Protein AF-A0A218XLY8-F1 (afdb_monomer)

Sequence (106 aa):
MQTEHGDLYDCVDFYEQPAFDYPLLQNHAFRYEVAVVRTKFSGNKKYDGGGMNITIEGPKAKFSQYSMGQMKVLNGPDYIQVGWMVNPTLYGDNRARFFVYHKASH

Foldseek 3Di:
DADPVGDDDDDDDPVPDPVCVDPVCVPDPPDDDDDDDDDPPDPPDDDPDDDDDDDDPLDQDDQVDKDWDWDWDDDPVWIKIWTWMQHCNVPVDSGIDIDIDIDDDD

InterPro domains:
  IPR004314 Neprosin [PF03080] (64-104)
  IPR004314 Neprosin [PS52045] (27-106)
  IPR025521 Neprosin activation peptide [PF14365] (2-40)
  IPR053168 Glutamic endopeptidase [PTHR31589] (2-102)

pLDDT: mean 71.92, std 15.73, range [43.72, 95.06]

Structure (mmCIF, N/CA/C/O backb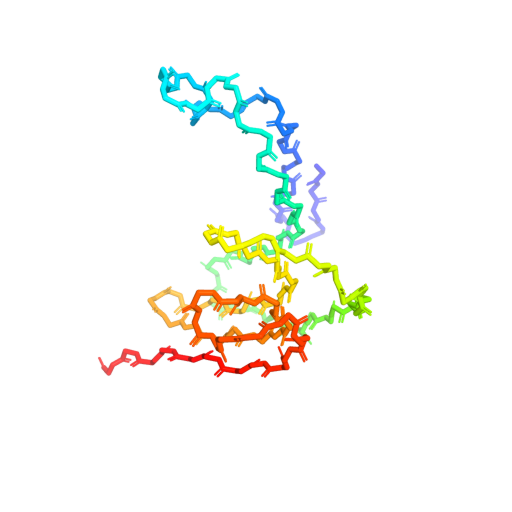one):
data_AF-A0A218XLY8-F1
#
_entry.id   AF-A0A218XLY8-F1
#
loop_
_atom_site.group_PDB
_atom_site.id
_atom_site.type_symbol
_atom_site.label_atom_id
_atom_site.label_alt_id
_atom_site.label_comp_id
_atom_site.label_asym_id
_atom_site.label_entity_id
_atom_site.label_seq_id
_atom_site.pdbx_PDB_ins_code
_atom_site.Cartn_x
_atom_site.Cartn_y
_atom_site.Cartn_z
_atom_site.occupancy
_atom_site.B_iso_or_equiv
_atom_site.auth_seq_id
_atom_site.auth_comp_id
_atom_site.auth_asym_id
_atom_site.auth_atom_id
_atom_site.pdbx_PDB_model_num
ATOM 1 N N . MET A 1 1 ? -7.107 21.145 12.031 1.00 45.28 1 MET A N 1
ATOM 2 C CA . MET A 1 1 ? -8.579 21.327 11.922 1.00 45.28 1 MET A CA 1
ATOM 3 C C . MET A 1 1 ? -9.266 20.293 12.814 1.00 45.28 1 MET A C 1
ATOM 5 O O . MET A 1 1 ? -8.723 19.210 12.965 1.00 45.28 1 MET A O 1
ATOM 9 N N . GLN A 1 2 ? -10.398 20.584 13.457 1.00 43.72 2 GLN A N 1
ATOM 10 C CA . GLN A 1 2 ? -11.063 19.632 14.363 1.00 43.72 2 GLN A CA 1
ATOM 11 C C . GLN A 1 2 ? -12.524 19.456 13.935 1.00 43.72 2 GLN A C 1
ATOM 13 O O . GLN A 1 2 ? -13.179 20.439 13.604 1.00 43.72 2 GLN A O 1
ATOM 18 N N . THR A 1 3 ? -13.006 18.214 13.871 1.00 54.00 3 THR A N 1
ATOM 19 C CA . THR A 1 3 ? -14.400 17.916 13.475 1.00 54.00 3 THR A CA 1
ATOM 20 C C . THR A 1 3 ? -15.381 18.075 14.630 1.00 54.00 3 THR A C 1
ATOM 22 O O . THR A 1 3 ? -14.986 18.082 15.794 1.00 54.00 3 THR A O 1
ATOM 25 N N . GLU A 1 4 ? -16.675 18.107 14.302 1.00 59.88 4 GLU A N 1
ATOM 26 C CA . GLU A 1 4 ? -17.812 18.169 15.237 1.00 59.88 4 GLU A CA 1
ATOM 27 C C . GLU A 1 4 ? -17.813 17.034 16.282 1.00 59.88 4 GLU A C 1
ATOM 29 O O . GLU A 1 4 ? -18.391 17.162 17.358 1.00 59.88 4 GLU A O 1
ATOM 34 N N . HIS A 1 5 ? -17.101 15.934 16.010 1.00 66.44 5 HIS A N 1
ATOM 35 C CA . HIS A 1 5 ? -16.926 14.795 16.920 1.00 66.44 5 HIS A CA 1
ATOM 36 C C . HIS A 1 5 ? -15.597 14.823 17.700 1.00 66.44 5 HIS A C 1
ATOM 38 O O . HIS A 1 5 ? -15.195 13.822 18.308 1.00 66.44 5 HIS A O 1
ATOM 44 N N . GLY A 1 6 ? -14.894 15.958 17.674 1.00 57.22 6 GLY A N 1
ATOM 45 C CA . GLY A 1 6 ? -13.655 16.208 18.407 1.00 57.22 6 GLY A CA 1
ATOM 46 C C . GLY A 1 6 ? -12.424 15.500 17.840 1.00 57.22 6 GLY A C 1
ATOM 47 O O . GLY A 1 6 ? -11.394 15.459 18.517 1.00 57.22 6 GLY A O 1
ATOM 48 N N . ASP A 1 7 ? -12.498 14.900 16.650 1.00 60.09 7 ASP A N 1
ATOM 49 C CA . ASP A 1 7 ? -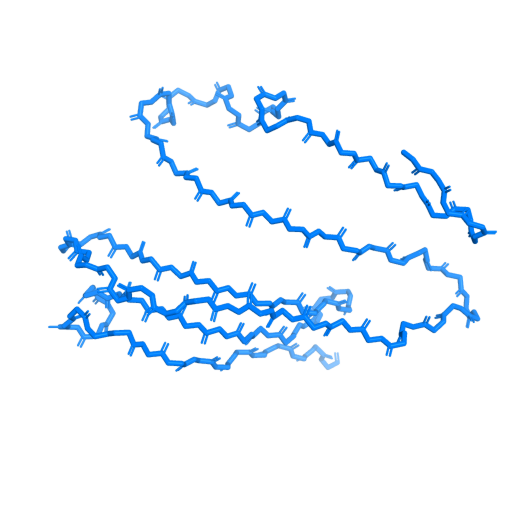11.334 14.291 15.999 1.00 60.09 7 ASP A CA 1
ATOM 50 C C . ASP A 1 7 ? -10.424 15.397 15.449 1.00 60.09 7 ASP A C 1
ATOM 52 O O . ASP A 1 7 ? -10.881 16.289 14.728 1.00 60.09 7 ASP A O 1
ATOM 56 N N . LEU A 1 8 ? -9.151 15.363 15.857 1.00 54.12 8 LEU A N 1
ATOM 57 C CA . LEU A 1 8 ? -8.129 16.333 15.477 1.00 54.12 8 LEU A CA 1
ATOM 58 C C . LEU A 1 8 ? -7.475 15.864 14.176 1.00 54.12 8 LEU A C 1
ATOM 60 O O . LEU A 1 8 ? -6.760 14.864 14.158 1.00 54.12 8 LEU A O 1
ATOM 64 N N . TYR A 1 9 ? -7.736 16.597 13.103 1.00 54.72 9 TYR A N 1
ATOM 65 C CA . TYR A 1 9 ? -7.025 16.482 11.840 1.00 54.72 9 TYR A CA 1
ATOM 66 C C . TYR A 1 9 ? -5.802 17.377 11.948 1.00 54.72 9 TYR A C 1
ATOM 68 O O . TYR A 1 9 ? -5.918 18.607 11.871 1.00 54.72 9 TYR A O 1
ATOM 76 N N . ASP A 1 10 ? -4.655 16.757 12.188 1.00 50.00 10 ASP A N 1
ATOM 77 C CA . ASP A 1 10 ? -3.374 17.430 12.083 1.00 50.00 10 ASP A CA 1
ATOM 78 C C . ASP A 1 10 ? -2.772 17.112 10.716 1.00 50.00 10 ASP A C 1
ATOM 80 O O . ASP A 1 10 ? -2.538 15.948 10.376 1.00 50.00 10 ASP A O 1
ATOM 84 N N . CYS A 1 11 ? -2.611 18.153 9.907 1.00 58.69 11 CYS A N 1
ATOM 85 C CA . CYS A 1 11 ? -1.867 18.072 8.665 1.00 58.69 11 CYS A CA 1
ATOM 86 C C . CYS A 1 11 ? -0.424 18.397 9.035 1.00 58.69 11 CYS A C 1
ATOM 88 O O . CYS A 1 11 ? -0.090 19.566 9.192 1.00 58.69 11 CYS A O 1
ATOM 90 N N . VAL A 1 12 ? 0.412 17.376 9.208 1.00 53.19 12 VAL A N 1
ATOM 91 C CA . VAL A 1 12 ? 1.853 17.596 9.365 1.00 53.19 12 VAL A CA 1
ATOM 92 C C . VAL A 1 12 ? 2.422 17.839 7.977 1.00 53.19 12 VAL A C 1
ATOM 94 O O . VAL A 1 12 ? 2.230 17.006 7.085 1.00 53.19 12 VAL A O 1
ATOM 97 N N . ASP A 1 13 ? 3.082 18.982 7.794 1.00 44.53 13 ASP A N 1
ATOM 98 C CA . ASP A 1 13 ? 3.781 19.273 6.550 1.00 44.53 13 ASP A CA 1
ATOM 99 C C . ASP A 1 13 ? 4.841 18.190 6.317 1.00 44.53 13 ASP A C 1
ATOM 101 O O . ASP A 1 13 ? 5.548 17.756 7.231 1.00 44.53 13 ASP A O 1
ATOM 105 N N . PHE A 1 14 ? 4.909 17.698 5.085 1.00 44.78 14 PHE A N 1
ATOM 106 C CA . PHE A 1 14 ? 5.727 16.549 4.720 1.00 44.78 14 PHE A CA 1
ATOM 107 C C . PHE A 1 14 ? 7.205 16.770 5.064 1.00 44.78 14 PHE A C 1
ATOM 109 O O . PHE A 1 14 ? 7.896 15.813 5.386 1.00 44.78 14 PHE A O 1
ATOM 116 N N . TYR A 1 15 ? 7.685 18.014 5.048 1.00 46.44 15 TYR A N 1
ATOM 117 C CA . TYR A 1 15 ? 9.084 18.345 5.322 1.00 46.44 15 TYR A CA 1
ATOM 118 C C . TYR A 1 15 ? 9.469 18.337 6.808 1.00 46.44 15 TYR A C 1
ATOM 120 O O . TYR A 1 15 ? 10.654 18.414 7.117 1.00 46.44 15 TYR A O 1
ATOM 128 N N . GLU A 1 16 ? 8.509 18.222 7.729 1.00 54.25 16 GLU A N 1
ATOM 129 C CA . GLU A 1 16 ? 8.751 18.414 9.167 1.00 54.25 16 GLU A CA 1
ATOM 130 C C . GLU A 1 16 ? 8.749 17.105 9.981 1.00 54.25 16 GLU A C 1
ATOM 132 O O . GLU A 1 16 ? 8.556 17.113 11.197 1.00 54.25 16 GLU A O 1
ATOM 137 N N . GLN A 1 17 ? 8.972 15.948 9.342 1.00 49.31 17 GLN A N 1
ATOM 138 C CA . GLN A 1 17 ? 9.005 14.658 10.046 1.00 49.31 17 GLN A CA 1
ATOM 139 C C . GLN A 1 17 ? 10.434 14.238 10.481 1.00 49.31 17 GLN A C 1
ATOM 141 O O . GLN A 1 17 ? 11.348 14.237 9.658 1.00 49.31 17 GLN A O 1
ATOM 146 N N . PRO A 1 18 ? 10.643 13.729 11.716 1.00 46.28 18 PRO A N 1
ATOM 147 C CA . PRO A 1 18 ? 11.973 13.341 12.225 1.00 46.28 18 PRO A CA 1
ATOM 148 C C . PRO A 1 18 ? 12.624 12.144 11.506 1.00 46.28 18 PRO A C 1
ATOM 150 O O . PRO A 1 18 ? 13.800 11.847 11.695 1.00 46.28 18 PRO A O 1
ATOM 153 N N . ALA A 1 19 ? 11.863 11.417 10.682 1.00 45.56 19 ALA A N 1
ATOM 154 C CA . ALA A 1 19 ? 12.381 10.309 9.880 1.00 45.56 19 ALA A CA 1
ATOM 155 C C . ALA A 1 19 ? 13.355 10.771 8.774 1.00 45.56 19 ALA A C 1
ATOM 157 O O . ALA A 1 19 ? 14.099 9.948 8.238 1.00 45.56 19 ALA A O 1
ATOM 158 N N . PHE A 1 20 ? 13.370 12.072 8.452 1.00 47.94 20 PHE A N 1
ATOM 159 C CA . PHE A 1 20 ? 14.232 12.678 7.433 1.00 47.94 20 PHE A CA 1
ATOM 160 C C . PHE A 1 20 ? 15.653 13.016 7.918 1.00 47.94 20 PHE A C 1
ATOM 162 O O . PHE A 1 20 ? 16.503 13.345 7.094 1.00 47.94 20 PHE A O 1
ATOM 169 N N . ASP A 1 21 ? 15.963 12.833 9.205 1.00 55.47 21 ASP A N 1
ATOM 170 C CA . ASP A 1 21 ? 17.310 13.072 9.752 1.00 55.47 21 ASP A CA 1
ATOM 171 C C . ASP A 1 21 ? 18.290 11.899 9.518 1.00 55.47 21 ASP A C 1
ATOM 173 O O . ASP A 1 21 ? 19.448 11.942 9.943 1.00 55.47 21 ASP A O 1
ATOM 177 N N . TYR A 1 22 ? 17.863 10.824 8.839 1.00 48.84 22 TYR A N 1
ATOM 178 C CA . TYR A 1 22 ? 18.691 9.628 8.658 1.00 48.84 22 TYR A CA 1
ATOM 179 C C . TYR A 1 22 ? 19.695 9.774 7.487 1.00 48.84 22 TYR A C 1
ATOM 181 O O . TYR A 1 22 ? 19.274 9.978 6.343 1.00 48.84 22 TYR A O 1
ATOM 189 N N . PRO A 1 23 ? 21.017 9.584 7.702 1.00 56.66 23 PRO A N 1
ATOM 190 C CA . PRO A 1 23 ? 22.070 9.901 6.720 1.00 56.66 23 PRO A CA 1
ATOM 191 C C . PRO A 1 23 ? 21.947 9.197 5.361 1.00 56.66 23 PR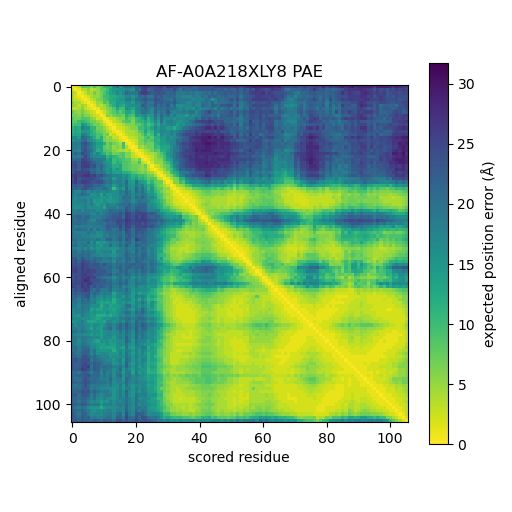O A C 1
ATOM 193 O O . PRO A 1 23 ? 22.411 9.709 4.346 1.00 56.66 23 PRO A O 1
ATOM 196 N N . LEU A 1 24 ? 21.313 8.021 5.327 1.00 54.41 24 LEU A N 1
ATOM 197 C CA . LEU A 1 24 ? 21.141 7.211 4.114 1.00 54.41 24 LEU A CA 1
ATOM 198 C C . LEU A 1 24 ? 19.947 7.640 3.240 1.00 54.41 24 LEU A C 1
ATOM 200 O O . LEU A 1 24 ? 19.809 7.143 2.125 1.00 54.41 24 LEU A O 1
ATOM 204 N N . LEU A 1 25 ? 19.088 8.544 3.725 1.00 54.59 25 LEU A N 1
ATOM 205 C CA . LEU A 1 25 ? 17.871 8.993 3.034 1.00 54.59 25 LEU A CA 1
ATOM 206 C C . LEU A 1 25 ? 17.973 10.418 2.471 1.00 54.59 25 LEU A C 1
ATOM 208 O O . LEU A 1 25 ? 17.061 10.859 1.779 1.00 54.59 25 LEU A O 1
ATOM 212 N N . GLN A 1 26 ? 19.096 11.111 2.684 1.00 53.28 26 GLN A N 1
ATOM 213 C CA . GLN A 1 26 ? 19.259 12.529 2.334 1.00 53.28 26 GLN A CA 1
ATOM 214 C C . GLN A 1 26 ? 19.122 12.842 0.831 1.00 53.28 26 GLN A C 1
ATOM 216 O O . GLN A 1 26 ? 18.842 13.980 0.473 1.00 53.28 26 GLN A O 1
ATOM 221 N N . ASN A 1 27 ? 19.281 11.846 -0.052 1.00 51.38 27 ASN A N 1
ATOM 222 C CA . ASN A 1 27 ? 19.304 12.039 -1.511 1.00 51.38 27 ASN A CA 1
ATOM 223 C C . ASN A 1 27 ? 18.276 11.195 -2.284 1.00 51.38 27 ASN A C 1
ATOM 225 O O . ASN A 1 27 ? 18.318 11.152 -3.514 1.00 51.38 27 ASN A O 1
ATOM 229 N N . HIS A 1 28 ? 17.362 10.503 -1.596 1.00 51.41 28 HIS A N 1
ATOM 230 C CA . HIS A 1 28 ? 16.359 9.667 -2.251 1.00 51.41 28 HIS A CA 1
ATOM 231 C C . HIS A 1 28 ? 14.957 10.273 -2.116 1.00 51.41 28 HIS A C 1
ATOM 233 O O . HIS A 1 28 ? 14.316 10.167 -1.075 1.00 51.41 28 HIS A O 1
ATOM 239 N N . ALA A 1 29 ? 14.426 10.841 -3.202 1.00 46.22 29 ALA A N 1
ATOM 240 C CA . ALA A 1 29 ? 13.063 11.369 -3.245 1.00 46.22 29 ALA A CA 1
ATOM 241 C C . ALA A 1 29 ? 12.021 10.234 -3.364 1.00 46.22 29 ALA A C 1
ATOM 243 O O . ALA A 1 29 ? 11.486 9.970 -4.439 1.00 46.22 29 ALA A O 1
ATOM 244 N N . PHE A 1 30 ? 11.736 9.525 -2.266 1.00 49.28 30 PHE A N 1
ATOM 245 C CA . PHE A 1 30 ? 10.539 8.682 -2.172 1.00 49.28 30 PHE A CA 1
ATOM 246 C C . PHE A 1 30 ? 9.347 9.560 -1.775 1.00 49.28 30 PHE A C 1
ATOM 248 O O . PHE A 1 30 ? 9.200 9.932 -0.615 1.00 49.28 30 PHE A O 1
ATOM 255 N N . ARG A 1 31 ? 8.489 9.902 -2.738 1.00 47.25 31 ARG A N 1
ATOM 256 C CA . ARG A 1 31 ? 7.257 10.662 -2.493 1.00 47.25 31 ARG A CA 1
ATOM 257 C C . ARG A 1 31 ? 6.086 9.689 -2.336 1.00 47.25 31 ARG A C 1
ATOM 259 O O . ARG A 1 31 ? 5.572 9.185 -3.328 1.00 47.25 31 ARG A O 1
ATOM 266 N N . TYR A 1 32 ? 5.700 9.399 -1.093 1.00 52.69 32 TYR A N 1
ATOM 267 C CA . TYR A 1 32 ? 4.435 8.738 -0.761 1.00 52.69 32 TYR A CA 1
ATOM 268 C C . TYR A 1 32 ? 3.473 9.792 -0.227 1.00 52.69 32 TYR A C 1
ATOM 270 O O . TYR A 1 32 ? 3.687 10.338 0.852 1.00 52.69 32 TYR A O 1
ATOM 278 N N . GLU A 1 33 ? 2.419 10.078 -0.981 1.00 63.31 33 GLU A N 1
ATOM 279 C CA . GLU A 1 33 ? 1.348 10.960 -0.526 1.00 63.31 33 GLU A CA 1
ATOM 280 C C . GLU A 1 33 ? 0.238 10.111 0.086 1.00 63.31 33 GLU A C 1
ATOM 282 O O . GLU A 1 33 ? -0.234 9.152 -0.528 1.00 63.31 33 GLU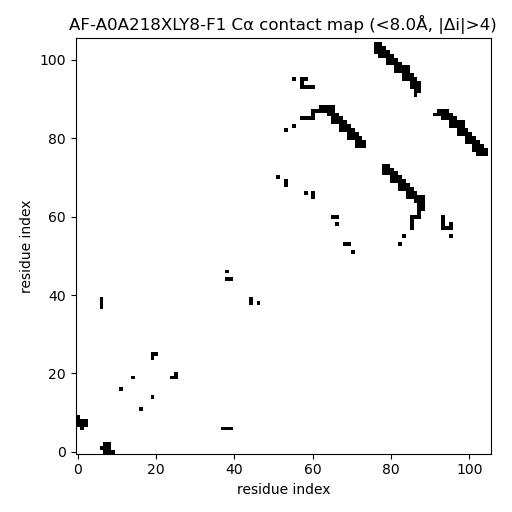 A O 1
ATOM 287 N N . VAL A 1 34 ? -0.153 10.434 1.319 1.00 68.62 34 VAL A N 1
ATOM 288 C CA . VAL A 1 34 ? -1.189 9.697 2.045 1.00 68.62 34 VAL A CA 1
ATOM 289 C C . VAL A 1 34 ? -2.195 10.663 2.655 1.00 68.62 34 VAL A C 1
ATOM 291 O O . VAL A 1 34 ? -1.830 11.616 3.336 1.00 68.62 34 VAL A O 1
ATOM 294 N N . ALA A 1 35 ? -3.476 10.383 2.443 1.00 76.25 35 ALA A N 1
ATOM 295 C CA . ALA A 1 35 ? -4.562 10.967 3.216 1.00 76.25 35 ALA A CA 1
ATOM 296 C C . ALA A 1 35 ? -5.022 9.922 4.238 1.00 76.25 35 ALA A C 1
ATOM 298 O O . ALA A 1 35 ? -5.323 8.784 3.873 1.00 76.25 35 ALA A O 1
ATOM 299 N N . VAL A 1 36 ? -5.041 10.286 5.523 1.00 80.94 36 VAL A N 1
ATOM 300 C CA . VAL A 1 36 ? -5.341 9.351 6.616 1.00 80.94 36 VAL A CA 1
ATOM 301 C C . VAL A 1 36 ? -6.492 9.885 7.456 1.00 80.94 36 VAL A C 1
ATOM 303 O O . VAL A 1 36 ? -6.427 10.992 7.980 1.00 80.94 36 VAL A O 1
ATOM 306 N N . VAL A 1 37 ? -7.517 9.055 7.641 1.00 80.81 37 VAL A N 1
ATOM 307 C CA . VAL A 1 37 ? -8.582 9.281 8.624 1.00 80.81 37 VAL A CA 1
ATOM 308 C C . VAL A 1 37 ? -8.345 8.347 9.806 1.00 80.81 37 VAL A C 1
ATOM 310 O O . VAL A 1 37 ? -8.119 7.151 9.623 1.00 80.81 37 VAL A O 1
ATOM 313 N N . ARG A 1 38 ? -8.382 8.892 11.026 1.00 81.00 38 ARG A N 1
ATOM 314 C CA . ARG A 1 38 ? -8.272 8.123 12.272 1.00 81.00 38 ARG A CA 1
ATOM 315 C C . ARG A 1 38 ? -9.472 8.418 13.156 1.00 81.00 38 ARG A C 1
ATOM 317 O O . ARG A 1 38 ? -9.759 9.574 13.448 1.00 81.00 38 ARG A O 1
ATOM 324 N N . THR A 1 39 ? -10.144 7.372 13.613 1.00 76.81 39 THR A N 1
ATOM 325 C CA . THR A 1 39 ? -11.241 7.480 14.576 1.0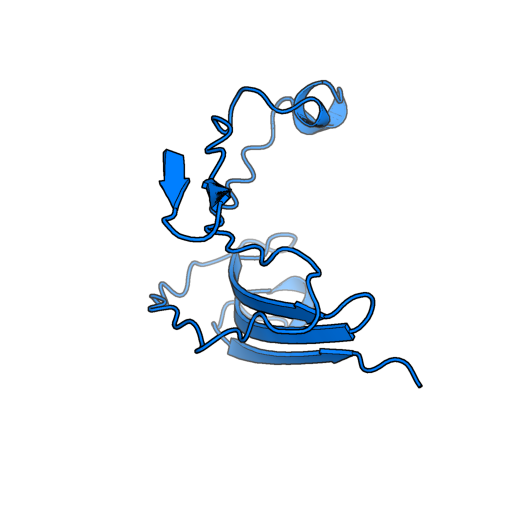0 76.81 39 THR A CA 1
ATOM 326 C C . THR A 1 39 ? -10.707 7.326 15.997 1.00 76.81 39 THR A C 1
ATOM 328 O O . THR A 1 39 ? -9.891 6.440 16.261 1.00 76.81 39 THR A O 1
ATOM 331 N N . LYS A 1 40 ? -11.187 8.140 16.945 1.00 75.31 40 LYS A N 1
ATOM 332 C CA . LYS A 1 40 ? -10.929 7.892 18.373 1.00 75.31 40 LYS A CA 1
ATOM 333 C C . LYS A 1 40 ? -11.547 6.564 18.812 1.00 75.31 40 LYS A C 1
ATOM 335 O O . LYS A 1 40 ? -12.688 6.271 18.461 1.00 75.31 40 LYS A O 1
ATOM 340 N N . PHE A 1 41 ? -10.822 5.816 19.643 1.00 68.12 41 PHE A N 1
ATOM 341 C CA . PHE A 1 41 ? -11.317 4.602 20.291 1.00 68.12 41 PHE A CA 1
ATOM 342 C C . PHE A 1 41 ? -12.325 4.979 21.390 1.00 68.12 41 PHE A C 1
ATOM 344 O O . PHE A 1 41 ? -11.995 5.093 22.566 1.00 68.12 41 PHE A O 1
ATOM 351 N N . SER A 1 42 ? -13.555 5.279 20.987 1.00 71.06 42 SER A N 1
ATOM 352 C CA . SER A 1 42 ? -14.693 5.511 21.873 1.00 71.06 42 SER A CA 1
ATOM 353 C C . SER A 1 42 ? -15.812 4.600 21.392 1.00 71.06 42 SER A C 1
ATOM 355 O O . SER A 1 42 ? -16.144 4.625 20.209 1.00 71.06 42 SER A O 1
ATOM 357 N N . GLY A 1 43 ? -16.352 3.771 22.290 1.00 67.44 43 GLY A N 1
ATOM 358 C CA . GLY A 1 43 ? -17.138 2.570 21.962 1.00 67.44 43 GLY A CA 1
ATOM 359 C C . GLY A 1 43 ? -18.392 2.761 21.100 1.00 67.44 43 GLY A C 1
ATOM 360 O O . GLY A 1 43 ? -18.966 1.770 20.668 1.00 67.44 43 GLY A O 1
ATOM 361 N N . ASN A 1 44 ? -18.791 4.001 20.803 1.00 68.44 44 ASN A N 1
ATOM 362 C CA . ASN A 1 44 ? -19.961 4.316 19.981 1.00 68.44 44 ASN A CA 1
ATOM 363 C C . ASN A 1 44 ? -19.625 4.992 18.638 1.00 68.44 44 ASN A C 1
ATOM 365 O O . ASN A 1 44 ? -20.544 5.340 17.898 1.00 68.44 44 ASN A O 1
ATOM 369 N N . LYS A 1 45 ? -18.344 5.205 18.299 1.00 68.69 45 LYS A N 1
ATOM 370 C CA . LYS A 1 45 ? -17.964 5.796 17.006 1.00 68.69 45 LYS A CA 1
ATOM 371 C C . LYS A 1 45 ? -17.960 4.729 15.913 1.00 68.69 45 LYS A C 1
ATOM 373 O O . LYS A 1 45 ? -17.188 3.776 15.969 1.00 68.69 45 LYS A O 1
ATOM 378 N N . LYS A 1 46 ? -18.818 4.915 14.911 1.00 69.25 46 LYS A N 1
ATOM 379 C CA . LYS A 1 46 ? -18.860 4.100 13.695 1.00 69.25 46 LYS A CA 1
ATOM 380 C C . LYS A 1 46 ? -18.058 4.795 12.599 1.00 69.25 46 LYS A C 1
ATOM 382 O O . LYS A 1 46 ? -18.079 6.016 12.494 1.00 69.25 46 LYS A O 1
ATOM 387 N N . TYR A 1 47 ? -17.323 4.010 11.822 1.00 74.69 47 TYR A N 1
ATOM 388 C CA . TYR A 1 47 ? -16.703 4.476 10.590 1.00 74.69 47 TYR A CA 1
ATOM 389 C C . TYR A 1 47 ? -17.657 4.149 9.443 1.00 74.69 47 TYR A C 1
ATOM 391 O O . TYR A 1 47 ? -17.857 2.976 9.134 1.00 74.69 47 TYR A O 1
ATOM 399 N N . ASP A 1 48 ? -18.253 5.175 8.839 1.00 75.94 48 ASP A N 1
ATOM 400 C CA . ASP A 1 48 ? -19.281 5.001 7.801 1.00 75.94 48 ASP A CA 1
ATOM 401 C C . ASP A 1 48 ? -18.700 4.630 6.426 1.00 75.94 48 ASP A C 1
ATOM 403 O O . ASP A 1 48 ? -19.434 4.317 5.491 1.00 75.94 48 ASP A O 1
ATOM 407 N N . GLY A 1 49 ? -17.371 4.607 6.312 1.00 75.62 49 GLY A N 1
ATOM 408 C CA . GLY A 1 49 ? -16.653 4.185 5.120 1.00 75.62 49 GLY A CA 1
ATOM 409 C C . GLY A 1 49 ? -15.711 5.254 4.582 1.00 75.62 49 GLY A C 1
ATOM 410 O O . GLY A 1 49 ? -15.650 6.390 5.051 1.00 75.62 49 GLY A O 1
ATOM 411 N N . GLY A 1 50 ? -14.950 4.858 3.572 1.00 78.50 50 GLY A N 1
ATOM 412 C CA . GLY A 1 50 ? -14.048 5.723 2.834 1.00 78.50 50 GLY A CA 1
ATOM 413 C C . GLY A 1 50 ? -13.807 5.133 1.459 1.00 78.50 50 GLY A C 1
ATOM 414 O O . GLY A 1 50 ? -13.762 3.913 1.294 1.00 78.50 50 GLY A O 1
ATOM 415 N N . GLY A 1 51 ? -13.696 6.008 0.469 1.00 81.69 51 GLY A N 1
ATOM 416 C CA . GLY A 1 51 ? -13.392 5.644 -0.906 1.00 81.69 51 GLY A CA 1
ATOM 417 C C . GLY A 1 51 ? -12.100 6.307 -1.355 1.00 81.69 51 GLY A C 1
ATOM 418 O O . GLY A 1 51 ? -11.760 7.399 -0.904 1.00 81.69 51 GLY A O 1
ATOM 419 N N . MET A 1 52 ? -11.399 5.648 -2.270 1.00 81.44 52 MET A N 1
ATOM 420 C CA . MET A 1 52 ? -10.238 6.204 -2.951 1.00 81.44 52 MET A CA 1
ATOM 421 C C . MET A 1 52 ? -10.474 6.113 -4.457 1.00 81.44 52 MET A C 1
ATOM 423 O O . MET A 1 52 ? -10.637 5.015 -4.987 1.00 81.44 52 MET A O 1
ATOM 427 N N . ASN A 1 53 ? -10.437 7.255 -5.146 1.00 78.69 53 ASN A N 1
ATOM 428 C CA . ASN A 1 53 ? -10.278 7.281 -6.596 1.00 78.69 53 ASN A CA 1
ATOM 429 C C . ASN A 1 53 ? -8.789 7.246 -6.912 1.00 78.69 53 ASN A C 1
ATOM 431 O O . ASN A 1 53 ? -8.036 8.111 -6.470 1.00 78.69 53 ASN A O 1
ATOM 435 N N . ILE A 1 54 ? -8.372 6.233 -7.661 1.00 75.56 54 ILE A N 1
ATOM 436 C CA . ILE A 1 54 ? -6.970 5.991 -7.967 1.00 75.56 54 ILE A CA 1
ATOM 437 C C . ILE A 1 54 ? -6.755 5.921 -9.471 1.00 75.56 54 ILE A C 1
ATOM 439 O O . ILE A 1 54 ? -7.410 5.147 -10.169 1.00 75.56 54 ILE A O 1
ATOM 443 N N . THR A 1 55 ? -5.807 6.712 -9.964 1.00 74.12 55 THR A N 1
ATOM 444 C CA . THR A 1 55 ? -5.401 6.668 -11.368 1.00 74.12 55 THR A CA 1
ATOM 445 C C . THR A 1 55 ? -4.349 5.586 -11.578 1.00 74.12 55 THR A C 1
ATOM 447 O O . THR A 1 55 ? -3.454 5.406 -10.750 1.00 74.12 55 THR A O 1
ATOM 450 N N . ILE A 1 56 ? -4.460 4.849 -12.683 1.00 70.94 56 ILE A N 1
ATOM 451 C CA . ILE A 1 56 ? -3.524 3.787 -13.062 1.00 70.94 56 ILE A CA 1
ATOM 452 C C . ILE A 1 56 ? -2.628 4.338 -14.163 1.00 70.94 56 ILE A C 1
ATOM 454 O O . ILE A 1 56 ? -2.922 4.206 -15.345 1.00 70.94 56 ILE A O 1
ATOM 458 N N . GLU A 1 57 ? -1.528 4.965 -13.766 1.00 63.84 57 GLU A N 1
ATOM 459 C CA . GLU A 1 57 ? -0.614 5.624 -14.710 1.00 63.84 57 GLU A CA 1
ATOM 460 C C . GLU A 1 57 ? 0.403 4.657 -15.349 1.00 63.84 57 GLU A C 1
ATOM 462 O O . GLU A 1 57 ? 1.193 5.053 -16.200 1.00 63.84 57 GLU A O 1
ATOM 467 N N . GLY A 1 58 ? 0.416 3.376 -14.949 1.00 62.25 58 GLY A N 1
ATOM 468 C CA . GLY A 1 58 ? 1.314 2.347 -15.496 1.00 62.25 58 GLY A CA 1
ATOM 469 C C . GLY A 1 58 ? 2.780 2.786 -15.677 1.00 62.25 58 GLY A C 1
ATOM 470 O O . GLY A 1 58 ? 3.344 2.540 -16.749 1.00 62.25 58 GLY A O 1
ATOM 471 N N . PRO A 1 59 ? 3.413 3.454 -14.690 1.00 63.62 59 PRO A N 1
ATOM 472 C CA . PRO A 1 59 ? 4.748 4.006 -14.873 1.00 63.62 59 PRO A CA 1
ATOM 473 C C . PRO A 1 59 ? 5.769 2.885 -15.092 1.00 63.62 59 PRO A C 1
ATOM 475 O O . PRO A 1 59 ? 5.742 1.862 -14.410 1.00 63.62 59 PRO A O 1
ATOM 478 N N . LYS A 1 60 ? 6.710 3.080 -16.023 1.00 63.31 60 LYS A N 1
ATOM 479 C CA . LYS A 1 60 ? 7.812 2.131 -16.240 1.00 63.31 60 LYS A CA 1
ATOM 480 C C . LYS A 1 60 ? 8.811 2.251 -15.089 1.00 63.31 60 LYS A C 1
ATOM 482 O O . LYS A 1 60 ? 9.624 3.173 -15.069 1.00 63.31 60 LYS A O 1
ATOM 487 N N . ALA A 1 61 ? 8.758 1.321 -14.145 1.00 64.38 61 ALA A N 1
ATOM 488 C CA . ALA A 1 61 ? 9.751 1.210 -13.089 1.00 64.38 61 ALA A CA 1
ATOM 489 C C . ALA A 1 61 ? 11.032 0.553 -13.637 1.00 64.38 61 ALA A C 1
ATOM 491 O O . ALA A 1 61 ? 10.998 -0.339 -14.493 1.00 64.38 61 ALA A O 1
ATOM 492 N N . LYS A 1 62 ? 12.199 0.996 -13.161 1.00 66.88 62 LYS A N 1
ATOM 493 C CA . LYS A 1 62 ? 13.458 0.290 -13.439 1.00 66.88 62 LYS A CA 1
ATOM 494 C C . LYS A 1 62 ? 13.529 -0.985 -12.593 1.00 66.88 62 LYS A C 1
ATOM 496 O O . LYS A 1 62 ? 12.871 -1.093 -11.560 1.00 66.88 62 LYS A O 1
ATOM 501 N N . PHE A 1 63 ? 14.356 -1.943 -13.004 1.00 63.16 63 PHE A N 1
ATOM 502 C CA . PHE A 1 63 ? 14.708 -3.089 -12.157 1.00 63.16 63 PHE A CA 1
ATOM 503 C C . PHE A 1 63 ? 15.264 -2.555 -10.820 1.00 63.16 63 PHE A C 1
ATOM 505 O O . PHE A 1 63 ? 16.098 -1.653 -10.867 1.00 63.16 63 PHE A O 1
ATOM 512 N N . SER A 1 64 ? 14.795 -3.061 -9.666 1.00 68.81 64 SER A N 1
ATOM 513 C CA . SER A 1 64 ? 14.964 -2.523 -8.285 1.00 68.81 64 SER A CA 1
ATOM 514 C C . SER A 1 64 ? 13.996 -1.427 -7.804 1.00 68.81 64 SER A C 1
ATOM 516 O O . SER A 1 64 ? 14.009 -1.105 -6.618 1.00 68.81 64 SER A O 1
ATOM 518 N N . GLN A 1 65 ? 13.114 -0.894 -8.654 1.00 73.25 65 GLN A N 1
ATOM 519 C CA . GLN A 1 65 ? 12.107 0.100 -8.258 1.00 73.25 65 GLN A CA 1
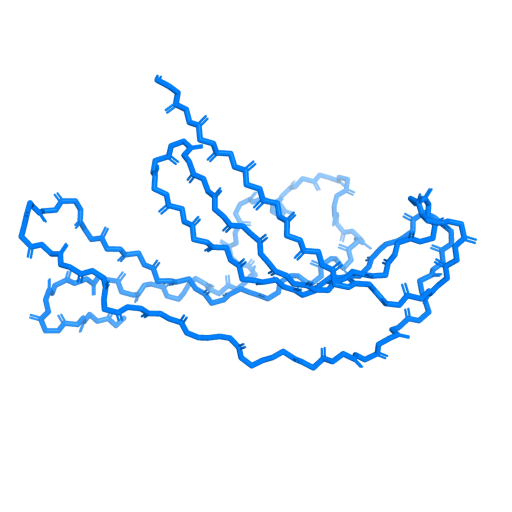ATOM 520 C C . GLN A 1 65 ? 10.694 -0.487 -8.308 1.00 73.25 65 GLN A C 1
ATOM 522 O O . GLN A 1 65 ? 10.430 -1.453 -9.023 1.00 73.25 65 GLN A O 1
ATOM 527 N N . TYR A 1 66 ? 9.765 0.124 -7.575 1.00 77.88 66 TYR A N 1
ATOM 528 C CA . TYR A 1 66 ? 8.341 -0.172 -7.683 1.00 77.88 66 TYR A CA 1
ATOM 529 C C . TYR A 1 66 ? 7.515 1.109 -7.531 1.00 77.88 66 TYR A C 1
ATOM 531 O O . TYR A 1 66 ? 7.972 2.091 -6.948 1.00 77.88 66 TYR A O 1
ATOM 539 N N . SER A 1 67 ? 6.301 1.094 -8.072 1.00 80.25 67 SER A N 1
ATOM 540 C CA . SER A 1 67 ? 5.307 2.157 -7.920 1.00 80.25 67 SER A CA 1
ATOM 541 C C . SER A 1 67 ? 3.981 1.538 -7.502 1.00 80.25 67 SER A C 1
ATOM 543 O O . SER A 1 67 ? 3.653 0.431 -7.932 1.00 80.25 67 SER A O 1
ATOM 545 N N . MET A 1 68 ? 3.240 2.214 -6.632 1.00 83.00 68 MET A N 1
ATOM 546 C CA . MET A 1 68 ? 1.997 1.704 -6.070 1.00 83.00 68 MET A CA 1
ATOM 547 C C . MET A 1 68 ? 1.100 2.861 -5.655 1.00 83.00 68 MET A C 1
ATOM 549 O O . MET A 1 68 ? 1.580 3.850 -5.104 1.00 83.00 68 MET A O 1
ATOM 553 N N . GLY A 1 69 ? -0.204 2.692 -5.838 1.00 84.94 69 GLY A N 1
ATOM 554 C CA . GLY A 1 69 ? -1.199 3.467 -5.110 1.00 84.94 69 GLY A CA 1
ATOM 555 C C . GLY A 1 69 ? -2.176 2.520 -4.421 1.00 84.94 69 GLY A C 1
ATOM 556 O O . GLY A 1 69 ? -2.523 1.466 -4.963 1.00 84.94 69 GLY A O 1
ATOM 557 N N . GLN A 1 70 ? -2.571 2.861 -3.196 1.00 88.94 70 GLN A N 1
ATOM 558 C CA . GLN A 1 70 ? -3.295 1.946 -2.320 1.00 88.94 70 GLN A CA 1
ATOM 559 C C . GLN A 1 70 ? -4.220 2.660 -1.335 1.00 88.94 70 GLN A C 1
ATOM 561 O O . GLN A 1 70 ? -3.916 3.747 -0.853 1.00 88.94 70 GLN A O 1
ATOM 566 N N . MET A 1 71 ? -5.288 1.964 -0.952 1.00 89.00 71 MET A N 1
ATOM 567 C CA . MET A 1 71 ? -6.089 2.256 0.230 1.00 89.00 71 MET A CA 1
ATOM 568 C C . MET A 1 71 ? -5.859 1.150 1.256 1.00 89.00 71 MET A C 1
ATOM 570 O O . MET A 1 71 ? -5.810 -0.034 0.911 1.00 89.00 71 MET A O 1
ATOM 574 N N . LYS A 1 72 ? -5.715 1.533 2.525 1.00 89.31 72 LYS A N 1
ATOM 575 C CA . LYS A 1 72 ? -5.550 0.594 3.634 1.00 89.31 72 LYS A CA 1
ATOM 576 C C . LYS A 1 72 ? -6.511 0.938 4.762 1.00 89.31 72 LYS A C 1
ATOM 578 O O . LYS A 1 72 ? -6.500 2.062 5.251 1.00 89.31 72 LYS A O 1
ATOM 583 N N . VAL A 1 73 ? -7.295 -0.047 5.187 1.00 88.75 73 VAL A N 1
ATOM 584 C CA . VAL A 1 73 ? -8.138 0.024 6.384 1.00 88.75 73 VAL A CA 1
ATOM 585 C C . VAL A 1 73 ? -7.451 -0.778 7.481 1.00 88.75 73 VAL A C 1
ATOM 587 O O . VAL A 1 73 ? -7.036 -1.913 7.246 1.00 88.75 73 VAL A O 1
ATOM 590 N N . LEU A 1 74 ? -7.293 -0.171 8.656 1.00 87.81 74 LEU A N 1
ATOM 591 C CA . LEU A 1 74 ? -6.594 -0.741 9.809 1.00 87.81 74 LEU A CA 1
ATOM 592 C C . LEU A 1 74 ? -7.556 -0.847 10.994 1.00 87.81 74 LEU A C 1
ATOM 594 O O . LEU A 1 74 ? -8.272 0.109 11.285 1.00 87.81 74 LEU A O 1
ATOM 598 N N . ASN A 1 75 ? -7.516 -1.972 11.702 1.00 85.81 75 ASN A N 1
ATOM 599 C CA . ASN A 1 75 ? -8.180 -2.157 12.989 1.00 85.81 75 ASN A CA 1
ATOM 600 C C . ASN A 1 75 ? -7.214 -2.848 13.961 1.00 85.81 75 ASN A C 1
ATOM 602 O O . ASN A 1 75 ? -7.102 -4.071 13.985 1.00 85.81 75 ASN A O 1
ATOM 606 N N . GLY A 1 76 ? -6.455 -2.056 14.722 1.00 85.06 76 GLY A N 1
ATOM 607 C CA . GLY A 1 76 ? -5.382 -2.583 15.567 1.00 85.06 76 GLY A CA 1
ATOM 608 C C . GLY A 1 76 ? -4.325 -3.336 14.736 1.00 85.06 76 GLY A C 1
ATOM 609 O O . GLY A 1 76 ? -3.731 -2.725 13.843 1.00 85.06 76 GLY A O 1
ATOM 610 N N . PRO A 1 77 ? -4.054 -4.627 15.013 1.00 87.75 77 PRO A N 1
ATOM 611 C CA . PRO A 1 77 ? -3.084 -5.426 14.257 1.00 87.75 77 PRO A CA 1
ATOM 612 C C . PRO A 1 77 ? -3.603 -5.902 12.889 1.00 87.75 77 PRO A C 1
ATOM 614 O O . PRO A 1 77 ? -2.809 -6.393 12.074 1.00 87.75 77 PRO A O 1
ATOM 617 N N . ASP A 1 78 ? -4.904 -5.753 12.642 1.00 92.00 78 ASP A N 1
ATOM 618 C CA . ASP A 1 78 ? -5.579 -6.247 11.450 1.00 92.00 78 ASP A CA 1
ATOM 619 C C . ASP A 1 78 ? -5.630 -5.188 10.367 1.00 92.00 78 ASP A C 1
ATOM 621 O O . ASP A 1 78 ? -5.715 -3.983 10.630 1.00 92.00 78 ASP A O 1
ATOM 625 N N . TYR A 1 79 ? 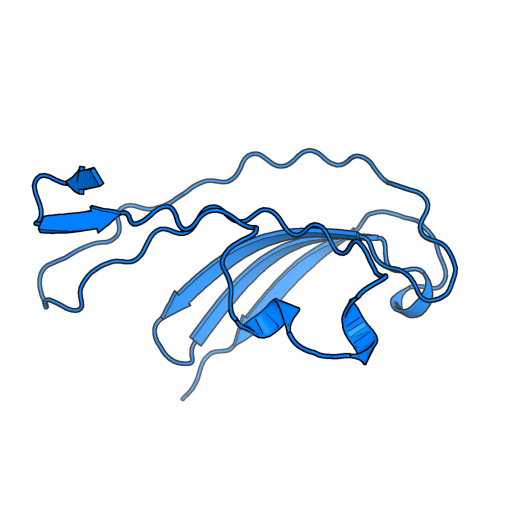-5.594 -5.640 9.118 1.00 92.25 79 TYR A N 1
ATOM 626 C CA . TYR A 1 79 ? -5.746 -4.741 7.992 1.00 92.25 79 TYR A CA 1
ATOM 627 C C . TYR A 1 79 ? -6.299 -5.425 6.755 1.00 92.25 79 TYR A C 1
ATOM 629 O O . TYR A 1 79 ? -6.077 -6.611 6.513 1.00 92.25 79 TYR A O 1
ATOM 637 N N . ILE A 1 80 ? -6.926 -4.607 5.917 1.00 92.38 80 ILE A N 1
ATOM 638 C CA . ILE A 1 80 ? -7.187 -4.904 4.513 1.00 92.38 80 ILE A CA 1
ATOM 639 C C . ILE A 1 80 ? -6.537 -3.791 3.696 1.00 92.38 80 ILE A C 1
ATOM 641 O O . ILE A 1 80 ? -6.651 -2.609 4.025 1.00 92.38 80 ILE A O 1
ATOM 645 N N . GLN A 1 81 ? -5.822 -4.169 2.646 1.00 92.69 81 GLN A N 1
ATOM 646 C CA . GLN A 1 81 ? -5.129 -3.262 1.749 1.00 92.69 81 GLN A CA 1
ATOM 647 C C . GLN A 1 81 ? -5.450 -3.626 0.307 1.00 92.69 81 GLN A C 1
ATOM 649 O O . GLN A 1 81 ? -5.333 -4.785 -0.087 1.00 92.69 81 GLN A O 1
ATOM 654 N N . VAL A 1 82 ? -5.820 -2.623 -0.480 1.00 91.50 82 VAL A N 1
ATOM 655 C CA . VAL A 1 82 ? -6.199 -2.781 -1.885 1.00 91.50 82 VAL A CA 1
ATOM 656 C C . VAL A 1 82 ? -5.556 -1.688 -2.722 1.00 91.50 82 VAL A C 1
ATOM 658 O O . VAL A 1 82 ? -5.346 -0.576 -2.237 1.00 91.50 82 VAL A O 1
ATOM 661 N N . GLY A 1 83 ? -5.241 -1.979 -3.978 1.00 89.94 83 GLY A N 1
ATOM 662 C CA . GLY A 1 83 ? -4.624 -0.989 -4.855 1.00 89.94 83 GLY A CA 1
ATOM 663 C C . GLY A 1 83 ? -4.072 -1.580 -6.138 1.00 89.94 83 GLY A C 1
ATOM 664 O O . GLY 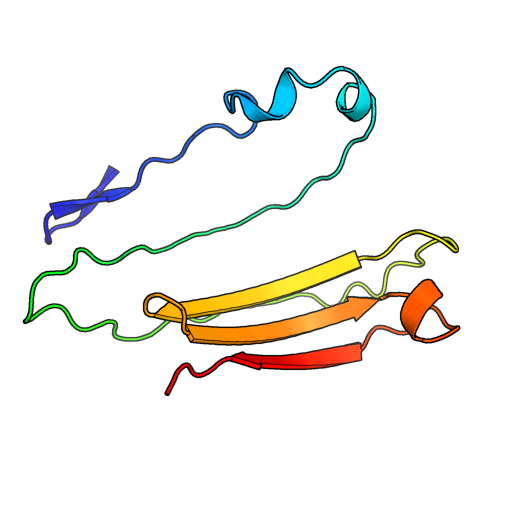A 1 83 ? -4.408 -2.706 -6.510 1.00 89.94 83 GLY A O 1
ATOM 665 N N . TRP A 1 84 ? -3.203 -0.819 -6.799 1.00 88.62 84 TRP A N 1
ATOM 666 C CA . TRP A 1 84 ? -2.409 -1.295 -7.927 1.00 88.62 84 TRP A CA 1
ATOM 667 C C . TRP A 1 84 ? -0.917 -1.123 -7.658 1.00 88.62 84 TRP A C 1
ATOM 669 O O . TRP A 1 84 ? -0.507 -0.233 -6.919 1.00 88.62 84 TRP A O 1
ATOM 679 N N . MET A 1 85 ? -0.101 -1.965 -8.286 1.00 88.19 85 MET A N 1
ATOM 680 C CA . MET A 1 85 ? 1.356 -1.918 -8.202 1.00 88.19 85 MET A CA 1
ATOM 681 C C . MET A 1 85 ? 2.000 -2.210 -9.562 1.00 88.19 85 MET A C 1
ATOM 683 O O . MET A 1 85 ? 1.558 -3.102 -10.285 1.00 88.19 85 MET A O 1
ATOM 687 N N . VAL A 1 86 ? 3.095 -1.514 -9.867 1.00 85.88 86 VAL A N 1
ATOM 688 C CA . VAL A 1 86 ? 4.102 -1.904 -10.863 1.00 85.88 86 VAL A CA 1
ATOM 689 C C . VAL A 1 86 ? 5.368 -2.297 -10.108 1.00 85.88 86 VAL A C 1
ATOM 691 O O . VAL A 1 86 ? 5.956 -1.467 -9.417 1.00 85.88 86 VAL A O 1
ATOM 694 N N . ASN A 1 87 ? 5.783 -3.559 -10.214 1.00 87.00 87 ASN A N 1
ATOM 695 C CA . ASN A 1 87 ? 6.965 -4.073 -9.520 1.00 87.00 87 ASN A CA 1
ATOM 696 C C . ASN A 1 87 ? 7.701 -5.115 -10.384 1.00 87.00 87 ASN A C 1
ATOM 698 O O . ASN A 1 87 ? 7.392 -6.307 -10.305 1.00 87.00 87 ASN A O 1
ATOM 702 N N . PRO A 1 88 ? 8.675 -4.682 -11.204 1.00 85.31 88 PRO A N 1
ATOM 703 C CA . PRO A 1 88 ? 9.456 -5.567 -12.068 1.00 85.31 88 PRO A CA 1
ATOM 704 C C . PRO A 1 88 ? 10.297 -6.585 -11.310 1.00 85.31 88 PRO A C 1
ATOM 706 O O . PRO A 1 88 ? 10.501 -7.686 -11.808 1.00 85.31 88 PRO A O 1
ATOM 709 N N . THR A 1 89 ? 10.748 -6.250 -10.099 1.00 85.12 89 THR A N 1
ATOM 710 C CA . THR A 1 89 ? 11.499 -7.179 -9.245 1.00 85.12 89 THR A CA 1
ATOM 711 C C . THR A 1 89 ? 10.623 -8.350 -8.799 1.00 85.12 89 THR A C 1
ATOM 713 O O . THR A 1 89 ? 11.093 -9.480 -8.739 1.00 85.12 89 THR A O 1
ATOM 716 N N . LEU A 1 90 ? 9.346 -8.088 -8.505 1.00 86.69 90 LEU A N 1
ATOM 717 C CA . LEU A 1 90 ? 8.399 -9.110 -8.060 1.00 86.69 90 LEU A CA 1
ATOM 718 C C . LEU A 1 90 ? 7.798 -9.908 -9.224 1.00 86.69 90 LEU A C 1
ATOM 720 O O . LEU A 1 90 ? 7.641 -11.119 -9.117 1.00 86.69 90 LEU A O 1
ATOM 724 N N . TYR A 1 91 ? 7.436 -9.238 -10.321 1.00 88.44 91 TYR A N 1
ATOM 725 C CA . TYR A 1 91 ? 6.642 -9.846 -11.395 1.00 88.44 91 TYR A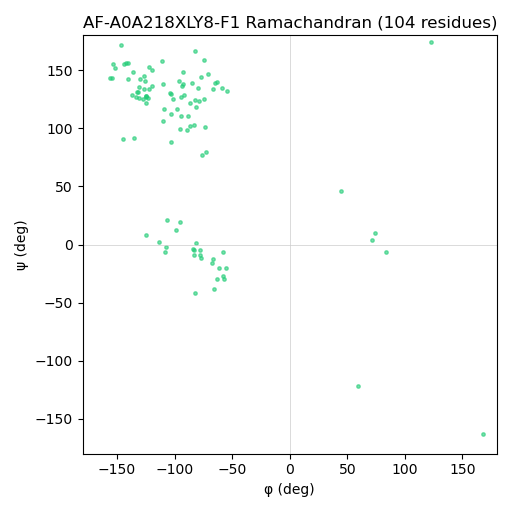 CA 1
ATOM 726 C C . TYR A 1 91 ? 7.410 -10.123 -12.692 1.00 88.44 91 TYR A C 1
ATOM 728 O O . TYR A 1 91 ? 6.839 -10.695 -13.618 1.00 88.44 91 TYR A O 1
ATOM 736 N N . GLY A 1 92 ? 8.666 -9.687 -12.801 1.00 87.88 92 GLY A N 1
ATOM 737 C CA . GLY A 1 92 ? 9.472 -9.831 -14.017 1.00 87.88 92 GLY A CA 1
ATOM 738 C C . GLY A 1 92 ? 9.046 -8.931 -15.184 1.00 87.88 92 GLY A C 1
ATOM 739 O O . GLY A 1 92 ? 9.623 -9.027 -16.264 1.00 87.88 92 GLY A O 1
ATOM 740 N N . ASP A 1 93 ? 8.057 -8.048 -15.001 1.00 86.50 93 ASP A N 1
ATOM 741 C CA . ASP A 1 93 ? 7.612 -7.095 -16.019 1.00 86.50 93 ASP A CA 1
ATOM 742 C C . ASP A 1 93 ? 7.138 -5.757 -15.416 1.00 86.50 93 ASP A C 1
ATOM 744 O O . ASP A 1 93 ? 7.001 -5.596 -14.204 1.00 86.50 93 ASP A O 1
ATOM 748 N N . ASN A 1 94 ? 6.877 -4.782 -16.288 1.00 83.75 94 ASN A N 1
ATOM 749 C CA . ASN A 1 94 ? 6.446 -3.428 -15.931 1.00 83.75 94 ASN A CA 1
ATOM 750 C C . ASN A 1 94 ? 4.919 -3.222 -15.972 1.00 83.75 94 ASN A C 1
ATOM 752 O O . ASN A 1 94 ? 4.449 -2.091 -16.077 1.00 83.75 94 ASN A O 1
ATOM 756 N N . ARG A 1 95 ? 4.115 -4.293 -15.933 1.00 85.12 95 ARG A N 1
ATOM 757 C CA . ARG A 1 95 ? 2.652 -4.162 -15.986 1.00 85.12 95 ARG A CA 1
ATOM 758 C C . ARG A 1 95 ? 2.081 -3.781 -14.623 1.00 85.12 95 ARG A C 1
ATOM 760 O O . ARG A 1 95 ? 2.421 -4.393 -13.607 1.00 85.12 95 ARG A O 1
ATOM 767 N N . ALA A 1 96 ? 1.167 -2.813 -14.621 1.00 85.81 96 ALA A N 1
ATOM 768 C CA . ALA A 1 96 ? 0.364 -2.499 -13.447 1.00 85.81 96 ALA A CA 1
ATOM 769 C C . ALA A 1 96 ? -0.576 -3.671 -13.136 1.00 85.81 96 ALA A C 1
ATOM 771 O O . ALA A 1 96 ? -1.210 -4.226 -14.034 1.00 85.81 96 ALA A O 1
ATOM 772 N N . ARG A 1 97 ? -0.649 -4.058 -11.864 1.00 88.38 97 ARG A N 1
ATOM 773 C CA . ARG A 1 97 ? -1.497 -5.149 -11.376 1.00 88.38 97 ARG A CA 1
ATOM 774 C C . ARG A 1 97 ? -2.294 -4.693 -10.178 1.00 88.38 97 ARG A C 1
ATOM 776 O O . ARG A 1 97 ? -1.726 -4.089 -9.271 1.00 88.38 97 ARG A O 1
ATOM 783 N N . PHE A 1 98 ? -3.575 -5.036 -10.159 1.00 90.88 98 PHE A N 1
ATOM 784 C CA . PHE A 1 98 ? -4.381 -4.910 -8.955 1.00 90.88 98 PHE A CA 1
ATOM 785 C C . PHE A 1 98 ? -3.971 -5.954 -7.922 1.00 90.88 98 PHE A C 1
ATOM 787 O O . PHE A 1 98 ? -3.592 -7.071 -8.277 1.00 90.88 98 PHE A O 1
ATOM 794 N N . PHE A 1 99 ? -4.072 -5.593 -6.649 1.00 89.62 99 PHE A N 1
ATOM 795 C CA . PHE A 1 99 ? -3.823 -6.507 -5.545 1.00 89.62 99 PHE A CA 1
ATOM 796 C C . PHE A 1 99 ? -4.816 -6.287 -4.404 1.00 89.62 99 PHE A C 1
ATOM 798 O O . PHE A 1 99 ? -5.361 -5.195 -4.218 1.00 89.62 99 PHE A O 1
ATOM 805 N N . VAL A 1 100 ? -4.987 -7.346 -3.613 1.00 94.19 100 VAL A N 1
ATOM 806 C CA . VAL A 1 100 ? -5.663 -7.335 -2.318 1.00 94.19 100 VAL A CA 1
ATOM 807 C C . VAL A 1 100 ? -4.783 -8.104 -1.341 1.00 94.19 100 VAL A C 1
ATOM 809 O O . VAL A 1 100 ? -4.415 -9.245 -1.607 1.00 94.19 100 VAL A O 1
ATOM 812 N N . TYR A 1 101 ? -4.456 -7.484 -0.211 1.00 92.94 101 TYR A N 1
ATOM 813 C CA . TYR A 1 101 ? -3.759 -8.118 0.902 1.00 92.94 101 TYR A CA 1
ATOM 814 C C . TYR A 1 101 ? -4.546 -7.915 2.186 1.00 92.94 101 TYR A C 1
ATOM 816 O O . TYR A 1 101 ? -5.143 -6.860 2.398 1.00 92.94 101 TYR A O 1
ATOM 824 N N . HIS A 1 102 ? -4.521 -8.909 3.065 1.00 93.12 102 HIS A N 1
ATOM 825 C CA . HIS A 1 102 ? -5.161 -8.804 4.364 1.00 93.12 102 HIS A CA 1
ATOM 826 C C . HIS A 1 102 ? -4.360 -9.527 5.440 1.00 93.12 102 HIS A C 1
ATOM 828 O O . HIS A 1 102 ? -3.622 -10.475 5.169 1.00 93.12 102 HIS A O 1
ATOM 834 N N . LYS A 1 103 ? -4.548 -9.081 6.677 1.00 95.06 103 LYS A N 1
ATOM 835 C CA . LYS A 1 103 ? -4.110 -9.770 7.884 1.00 95.06 103 LYS A CA 1
ATOM 836 C C . LYS A 1 103 ? -5.239 -9.695 8.898 1.00 95.06 103 LYS A C 1
ATOM 838 O O . LYS A 1 103 ? -5.738 -8.606 9.167 1.00 95.06 103 LYS A O 1
ATOM 843 N N . ALA A 1 104 ? -5.597 -10.851 9.439 1.00 93.00 104 ALA A N 1
ATOM 844 C CA . ALA A 1 104 ? -6.506 -10.984 10.563 1.00 93.00 104 ALA A CA 1
ATOM 845 C C . ALA A 1 104 ? -5.773 -11.751 11.664 1.00 93.00 104 ALA A C 1
ATOM 847 O O . ALA A 1 104 ? -5.197 -12.812 11.415 1.00 93.00 104 ALA A O 1
ATOM 848 N N . SER A 1 105 ? -5.735 -11.164 12.845 1.00 85.88 105 SER A N 1
ATOM 849 C CA . SER A 1 105 ? -5.129 -11.708 14.047 1.00 85.88 105 SER A CA 1
ATOM 850 C C . SER A 1 105 ? -6.228 -12.456 14.792 1.00 85.88 105 SER A C 1
ATOM 852 O O . SER A 1 105 ? -7.329 -11.934 14.950 1.00 85.88 105 SER A O 1
ATOM 854 N N . HIS A 1 106 ? -5.943 -13.703 15.156 1.00 65.69 106 HIS A N 1
ATOM 855 C CA . HIS A 1 106 ? -6.877 -14.589 15.846 1.00 65.69 106 HIS A CA 1
ATOM 856 C C . HIS A 1 106 ? -6.961 -14.286 17.343 1.00 65.69 106 HIS A C 1
ATOM 858 O O . HIS A 1 106 ? -5.939 -13.814 17.897 1.00 65.69 106 HIS A O 1
#

Secondary structure (DSSP, 8-state):
-B-TT--B-----GGG-GGGG-TTSTT---------------TT----------------PPTT--EEEEEEEEETTEEEEEEEEE-HHHHSS---EEEEEEE---

Organism: Punica granatum (NCBI:txid22663)

Solvent-accessible surface area (backbone atoms only — not comparable to full-atom values): 7333 Å² total; per-residue (Å²): 96,70,47,101,84,69,44,74,49,77,84,75,62,84,88,77,50,82,80,68,78,42,86,91,52,77,84,60,91,79,84,81,89,80,90,83,88,78,81,73,100,46,100,83,70,77,82,96,75,85,85,80,91,78,85,85,79,59,60,81,51,53,84,88,38,67,49,72,55,74,52,72,52,74,61,87,93,20,36,44,35,38,39,40,34,22,33,29,70,82,68,76,40,51,61,63,40,78,51,77,48,74,45,82,78,132

Nearest PDB structures (foldseek):
  8ond-assembly2_B  TM=4.327E-01  e=3.793E-01  Bdellovibrio bacteriovorus HD100
  3tt0-assembly2_B  TM=4.091E-01  e=8.911E+00  Homo sapiens
  8x2j-assembly1_B  TM=2.417E-01  e=8.911E+00  Chloroflexus aurantiacus J-10-fl

Radius of gyration: 17.21 Å; Cα contacts (8 Å, |Δi|>4): 124; chains: 1; bounding box: 42×36×38 Å

Mean predicted aligned error: 12.27 Å